Protein AF-A0A0A8K3L0-F1 (afdb_monomer)

Mean predicted aligned error: 3.29 Å

Sequence (70 aa):
MDQMMEAQGVDVLAAIRVDGGLAFIEARAKCRYCQHAGVCRRWLLGDGGRRAADFCPNVAFFRSCPRLDS

Structure (mmCIF, N/CA/C/O backbone):
data_AF-A0A0A8K3L0-F1
#
_entry.id   AF-A0A0A8K3L0-F1
#
loop_
_atom_site.group_PDB
_atom_site.id
_atom_site.type_symbol
_atom_site.label_atom_id
_atom_site.label_alt_id
_atom_site.label_comp_id
_atom_site.label_asym_id
_atom_site.label_entity_id
_atom_site.label_seq_id
_atom_site.pdbx_PDB_ins_code
_atom_site.Cartn_x
_atom_site.Cartn_y
_atom_site.Cartn_z
_atom_site.occupancy
_atom_site.B_iso_or_equiv
_atom_site.auth_seq_id
_atom_site.auth_comp_id
_atom_site.auth_asym_id
_atom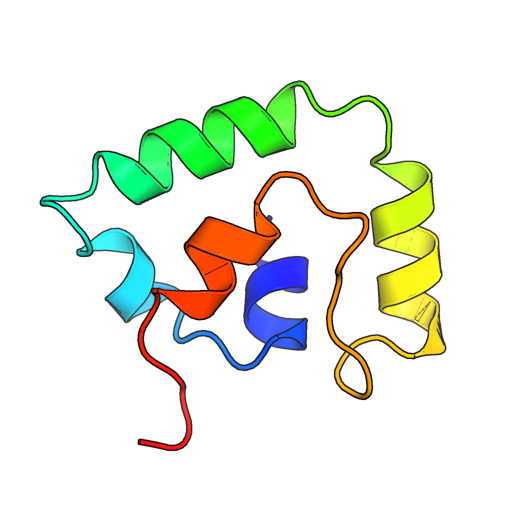_site.auth_atom_id
_atom_site.pdbx_PDB_model_num
ATOM 1 N N . MET A 1 1 ? 5.167 4.777 -1.487 1.00 93.06 1 MET A N 1
ATOM 2 C CA . MET A 1 1 ? 4.084 4.013 -0.838 1.00 93.06 1 MET A CA 1
ATOM 3 C C . MET A 1 1 ? 2.749 4.620 -1.212 1.00 93.06 1 MET A C 1
ATOM 5 O O . MET A 1 1 ? 1.951 3.920 -1.805 1.00 93.06 1 MET A O 1
ATOM 9 N N . ASP A 1 2 ? 2.572 5.912 -0.962 1.00 93.56 2 ASP A N 1
ATOM 10 C CA . ASP A 1 2 ? 1.315 6.649 -1.141 1.00 93.56 2 ASP A CA 1
ATOM 11 C C . ASP A 1 2 ? 0.723 6.468 -2.554 1.00 93.56 2 ASP A C 1
ATOM 13 O O . ASP A 1 2 ? -0.382 5.961 -2.685 1.00 93.56 2 ASP A O 1
ATOM 17 N N . GLN A 1 3 ? 1.521 6.656 -3.613 1.00 93.81 3 GLN A N 1
ATOM 18 C CA . GLN A 1 3 ? 1.079 6.396 -4.997 1.00 93.81 3 GLN A CA 1
ATOM 19 C C . GLN A 1 3 ? 0.616 4.948 -5.253 1.00 93.81 3 GLN A C 1
ATOM 21 O O . GLN A 1 3 ? -0.282 4.717 -6.053 1.00 93.81 3 GLN A O 1
ATOM 26 N N . MET A 1 4 ? 1.220 3.951 -4.589 1.00 95.44 4 MET A N 1
ATOM 27 C CA . MET A 1 4 ? 0.771 2.554 -4.701 1.00 95.44 4 MET A CA 1
ATOM 28 C C . MET A 1 4 ? -0.569 2.344 -3.993 1.00 95.44 4 MET A C 1
ATOM 30 O O . MET A 1 4 ? -1.364 1.541 -4.456 1.00 95.44 4 MET A O 1
ATOM 34 N N . MET A 1 5 ? -0.812 3.040 -2.881 1.00 95.06 5 MET A N 1
ATOM 35 C CA . MET A 1 5 ? -2.077 2.982 -2.145 1.00 95.06 5 MET A CA 1
ATOM 36 C C . MET A 1 5 ? -3.200 3.643 -2.943 1.00 95.06 5 MET A C 1
ATOM 38 O O . MET A 1 5 ? -4.241 3.023 -3.152 1.00 95.06 5 MET A O 1
ATOM 42 N N . GLU A 1 6 ? -2.954 4.842 -3.468 1.00 93.94 6 GLU A N 1
ATOM 43 C CA . GLU A 1 6 ? -3.881 5.559 -4.352 1.00 93.94 6 GLU A CA 1
ATOM 44 C C . GLU A 1 6 ? -4.232 4.711 -5.581 1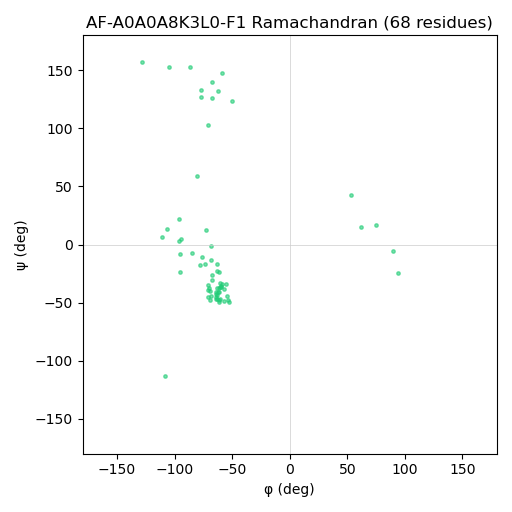.00 93.94 6 GLU A C 1
ATOM 46 O O . GLU A 1 6 ? -5.403 4.471 -5.864 1.00 93.94 6 GLU A O 1
ATOM 51 N N . ALA A 1 7 ? -3.225 4.136 -6.246 1.00 93.88 7 ALA A N 1
ATOM 52 C CA . ALA A 1 7 ? -3.421 3.216 -7.367 1.00 93.88 7 ALA A CA 1
ATOM 53 C C . ALA A 1 7 ? -4.044 1.860 -6.967 1.00 93.88 7 ALA A C 1
ATOM 55 O O . ALA A 1 7 ? -4.245 0.995 -7.816 1.00 93.88 7 ALA A O 1
ATOM 56 N N . GLN A 1 8 ? -4.322 1.613 -5.690 1.00 92.50 8 GLN A N 1
ATOM 57 C CA . GLN A 1 8 ? -5.102 0.463 -5.221 1.00 92.50 8 GLN A CA 1
ATOM 58 C C . GLN A 1 8 ? -6.468 0.887 -4.660 1.00 92.50 8 GLN A C 1
ATOM 60 O O . GLN A 1 8 ? -7.196 0.028 -4.157 1.00 92.50 8 GLN A O 1
ATOM 65 N N . GLY A 1 9 ? -6.837 2.169 -4.785 1.00 93.56 9 GLY A N 1
ATOM 66 C CA . GLY A 1 9 ? -8.101 2.731 -4.302 1.00 93.56 9 GLY A CA 1
ATOM 67 C C . GLY A 1 9 ? -8.154 2.920 -2.787 1.00 93.56 9 GLY A C 1
ATOM 68 O O . GLY A 1 9 ? -9.237 3.038 -2.226 1.00 93.56 9 GLY A O 1
ATOM 69 N N . VAL A 1 10 ? -7.007 2.896 -2.108 1.00 94.56 10 VAL A N 1
ATOM 70 C CA . VAL A 1 10 ? -6.943 3.049 -0.653 1.00 94.56 10 VAL A CA 1
ATOM 71 C C . VAL A 1 10 ? -7.113 4.519 -0.278 1.00 94.56 10 VAL A C 1
ATOM 73 O O . VAL A 1 10 ? -6.411 5.381 -0.811 1.00 94.56 10 VAL A O 1
ATOM 76 N N . ASP A 1 11 ? -7.973 4.796 0.702 1.00 95.00 11 ASP A N 1
ATOM 77 C CA . ASP A 1 11 ? -7.991 6.086 1.389 1.00 95.00 11 ASP A CA 1
ATOM 78 C C . ASP A 1 11 ? -6.744 6.188 2.278 1.00 95.00 11 ASP A C 1
ATOM 80 O O . ASP A 1 11 ? -6.657 5.596 3.358 1.00 95.00 11 ASP A O 1
ATOM 84 N N . VAL A 1 12 ? -5.751 6.944 1.806 1.00 92.62 12 VAL A N 1
ATOM 85 C CA . VAL A 1 12 ? -4.466 7.119 2.493 1.00 92.62 12 VAL A CA 1
ATOM 86 C C . VAL A 1 12 ? -4.648 7.754 3.874 1.00 92.62 12 VAL A C 1
ATOM 88 O O . VAL A 1 12 ? -3.956 7.365 4.817 1.00 92.62 12 VAL A O 1
ATOM 91 N N . LEU A 1 13 ? -5.590 8.688 4.031 1.00 92.44 13 LEU A N 1
ATOM 92 C CA . LEU A 1 13 ? -5.817 9.359 5.311 1.00 92.44 13 LEU A CA 1
ATOM 93 C C . LEU A 1 13 ? -6.445 8.407 6.326 1.00 92.44 13 LEU A C 1
ATOM 95 O O . LEU A 1 13 ? -6.073 8.432 7.502 1.00 92.44 13 LEU A O 1
ATOM 99 N N . ALA A 1 14 ? -7.375 7.558 5.892 1.00 92.19 14 ALA A N 1
ATOM 100 C CA . ALA A 1 14 ? -7.947 6.529 6.752 1.00 92.19 14 ALA A CA 1
ATOM 101 C C . ALA A 1 14 ? -6.944 5.412 7.072 1.00 92.19 14 ALA A C 1
ATOM 103 O O . ALA A 1 14 ? -6.876 4.961 8.217 1.00 92.19 14 ALA A O 1
ATOM 104 N N . ALA A 1 15 ? -6.105 5.026 6.111 1.00 92.75 15 ALA A N 1
ATOM 105 C CA . ALA A 1 15 ? -5.071 4.010 6.293 1.00 92.75 15 ALA A CA 1
ATOM 106 C C . ALA A 1 15 ? -4.041 4.370 7.379 1.00 92.75 15 ALA A C 1
ATOM 108 O O . ALA A 1 15 ? -3.570 3.483 8.088 1.00 92.75 15 ALA A O 1
ATOM 109 N N . ILE A 1 16 ? -3.726 5.659 7.564 1.00 93.19 16 ILE A N 1
ATOM 110 C CA . ILE A 1 16 ? -2.832 6.134 8.640 1.00 93.19 16 ILE A CA 1
ATOM 111 C C . ILE A 1 16 ? -3.389 5.809 10.037 1.00 93.19 16 ILE A C 1
ATOM 113 O O . ILE A 1 16 ? -2.622 5.712 10.991 1.00 93.19 16 ILE A O 1
ATOM 117 N N . ARG A 1 17 ? -4.708 5.627 10.176 1.00 92.06 17 ARG A N 1
ATOM 118 C CA . ARG A 1 17 ? -5.366 5.357 11.465 1.00 92.06 17 ARG A CA 1
ATOM 119 C C . ARG A 1 17 ? -5.592 3.870 11.745 1.00 92.06 17 ARG A C 1
ATOM 121 O O . ARG A 1 17 ? -6.003 3.528 12.852 1.00 92.06 17 ARG A O 1
ATOM 128 N N . VAL A 1 18 ? -5.338 2.990 10.774 1.00 90.19 18 VAL A N 1
ATOM 129 C CA . VAL A 1 18 ? -5.486 1.538 10.949 1.00 90.19 18 VAL A CA 1
ATOM 130 C C . VAL A 1 18 ? -4.523 1.054 12.031 1.00 90.19 18 VAL A C 1
ATOM 132 O O . VAL A 1 18 ? -3.345 1.407 12.008 1.00 90.19 18 VAL A O 1
ATOM 135 N N . ASP A 1 19 ? -5.032 0.249 12.968 1.00 90.75 19 ASP A N 1
ATOM 136 C CA . ASP A 1 19 ? -4.245 -0.342 14.061 1.00 90.75 19 ASP A CA 1
ATOM 137 C C . ASP A 1 19 ? -3.457 0.707 14.875 1.00 90.75 19 ASP A C 1
ATOM 139 O O . ASP A 1 19 ? -2.258 0.588 15.122 1.00 90.75 19 ASP A O 1
ATOM 143 N N . GLY A 1 20 ? -4.105 1.840 15.180 1.00 90.69 20 GLY A N 1
ATOM 144 C CA . GLY A 1 20 ? -3.464 2.958 15.884 1.00 90.69 20 GLY A CA 1
ATOM 145 C C . GLY A 1 20 ? -2.287 3.593 15.126 1.00 90.69 20 GLY A C 1
ATOM 146 O O . GLY A 1 20 ? -1.502 4.326 15.722 1.00 90.69 20 GLY A O 1
ATOM 147 N N . GLY A 1 21 ? -2.146 3.309 13.827 1.00 92.50 21 GLY A N 1
ATOM 148 C CA . GLY A 1 21 ? -1.066 3.779 12.957 1.00 92.50 21 GLY A CA 1
ATOM 149 C C . GLY A 1 21 ? 0.162 2.869 12.897 1.00 92.50 21 GLY A C 1
ATOM 150 O O . GLY A 1 21 ? 1.040 3.101 12.059 1.00 92.50 21 GLY A O 1
ATOM 151 N N . LEU A 1 22 ? 0.226 1.805 13.705 1.00 95.62 22 LEU A N 1
ATOM 152 C CA . LEU A 1 22 ? 1.364 0.883 13.710 1.00 95.62 22 LEU A CA 1
ATOM 153 C C . LEU A 1 22 ? 1.504 0.161 12.364 1.00 95.62 22 LEU A C 1
ATOM 155 O O . LEU A 1 22 ? 2.583 0.166 11.765 1.00 95.62 22 LEU A O 1
ATOM 159 N N . ALA A 1 23 ? 0.394 -0.357 11.831 1.00 95.00 23 ALA A N 1
ATOM 160 C CA . ALA A 1 23 ? 0.366 -1.030 10.535 1.00 95.00 23 ALA A CA 1
ATOM 161 C C . ALA A 1 23 ? 0.883 -0.133 9.392 1.00 95.00 23 ALA A C 1
ATOM 163 O O . ALA A 1 23 ? 1.626 -0.589 8.517 1.00 95.00 23 ALA A O 1
ATOM 164 N N . PHE A 1 24 ? 0.556 1.165 9.421 1.00 95.50 24 PHE A N 1
ATOM 165 C CA . PHE A 1 24 ? 1.051 2.128 8.437 1.00 95.50 24 PHE A CA 1
ATOM 166 C C . PHE A 1 24 ? 2.561 2.365 8.575 1.00 95.50 24 PHE A C 1
ATOM 168 O O . PHE A 1 24 ? 3.274 2.374 7.568 1.00 95.50 24 PHE A O 1
ATOM 175 N N . ILE A 1 25 ? 3.069 2.523 9.803 1.00 96.50 25 ILE A N 1
ATOM 176 C CA . ILE A 1 25 ? 4.506 2.700 10.072 1.00 96.50 25 ILE A CA 1
ATOM 177 C C . ILE A 1 25 ? 5.295 1.485 9.576 1.00 96.50 25 ILE A C 1
ATOM 179 O O . ILE A 1 25 ? 6.288 1.646 8.859 1.00 96.50 25 ILE A O 1
ATOM 183 N N . GLU A 1 26 ? 4.831 0.273 9.886 1.00 96.88 26 GLU A N 1
ATOM 184 C CA . GLU A 1 26 ? 5.459 -0.960 9.413 1.00 96.88 26 GLU A CA 1
ATOM 185 C C . GLU A 1 26 ? 5.456 -1.064 7.889 1.00 96.88 26 GLU A C 1
ATOM 187 O O . GLU A 1 26 ? 6.489 -1.359 7.282 1.00 96.88 26 GLU A O 1
ATOM 192 N N . ALA A 1 27 ? 4.315 -0.805 7.245 1.00 96.81 27 ALA A N 1
ATOM 193 C CA . ALA A 1 27 ? 4.209 -0.823 5.791 1.00 96.81 27 ALA A CA 1
ATOM 194 C C . ALA A 1 27 ? 5.126 0.233 5.148 1.00 96.81 27 ALA A C 1
ATOM 196 O O . ALA A 1 27 ? 5.757 -0.026 4.116 1.00 96.81 27 ALA A O 1
ATOM 197 N N . ARG A 1 28 ? 5.272 1.408 5.766 1.00 96.12 28 ARG A N 1
ATOM 198 C CA . ARG A 1 28 ? 6.163 2.471 5.284 1.00 96.12 28 ARG A CA 1
ATOM 199 C C . ARG A 1 28 ? 7.633 2.090 5.430 1.00 96.12 28 ARG A C 1
ATOM 201 O O . ARG A 1 28 ? 8.398 2.311 4.489 1.00 96.12 28 ARG A O 1
ATOM 208 N N . ALA A 1 29 ? 8.014 1.449 6.534 1.00 97.06 29 ALA A N 1
ATOM 209 C CA . ALA A 1 29 ? 9.345 0.870 6.704 1.00 97.06 29 ALA A CA 1
ATOM 210 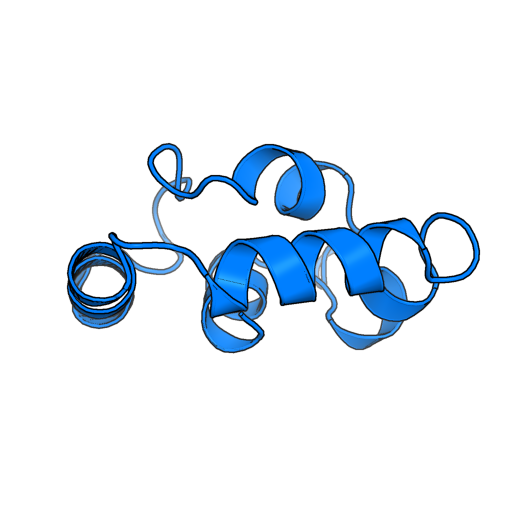C C . ALA A 1 29 ? 9.612 -0.229 5.658 1.00 97.06 29 ALA A C 1
ATOM 212 O O . ALA A 1 29 ? 10.601 -0.146 4.927 1.00 97.06 29 ALA A O 1
ATOM 213 N N . LYS A 1 30 ? 8.690 -1.189 5.489 1.00 96.44 30 LYS A N 1
ATOM 214 C CA . LYS A 1 30 ? 8.765 -2.242 4.454 1.00 96.44 30 LYS A CA 1
ATOM 215 C C . LYS A 1 30 ? 8.924 -1.648 3.052 1.00 96.44 30 LYS A C 1
ATOM 217 O O . LYS A 1 30 ? 9.779 -2.088 2.289 1.00 96.44 30 LYS A O 1
ATOM 222 N N . CYS A 1 31 ? 8.156 -0.608 2.716 1.00 97.00 31 CYS A N 1
ATOM 223 C CA . CYS A 1 31 ? 8.264 0.076 1.426 1.00 97.00 31 CYS A CA 1
ATOM 224 C C . CYS A 1 31 ? 9.627 0.753 1.244 1.00 97.00 31 CYS A C 1
ATOM 226 O O . CYS A 1 31 ? 10.177 0.708 0.145 1.00 97.00 31 CYS A O 1
ATOM 228 N N . ARG A 1 32 ? 10.159 1.391 2.294 1.00 96.00 32 ARG A N 1
ATOM 229 C CA . ARG A 1 32 ? 11.441 2.108 2.255 1.00 96.00 32 ARG A CA 1
ATOM 230 C C . ARG A 1 32 ? 12.619 1.177 1.970 1.00 96.00 32 ARG A C 1
ATOM 232 O O . ARG A 1 32 ? 13.524 1.575 1.246 1.00 96.00 32 ARG A O 1
ATOM 239 N N . TYR A 1 33 ? 12.594 -0.038 2.514 1.00 95.62 33 TYR A N 1
ATOM 240 C CA . TYR A 1 33 ? 13.655 -1.036 2.336 1.00 95.62 33 TYR A CA 1
ATOM 241 C C . TYR A 1 33 ? 13.372 -2.048 1.213 1.00 95.62 33 TYR A C 1
ATOM 243 O O . TYR A 1 33 ? 14.158 -2.968 0.989 1.00 95.62 33 TYR A O 1
ATOM 251 N N . CYS A 1 34 ? 12.261 -1.900 0.487 1.00 96.00 34 CYS A N 1
ATOM 252 C CA . CYS A 1 34 ? 11.896 -2.807 -0.593 1.00 96.00 34 CYS A CA 1
ATOM 253 C C . CYS A 1 34 ? 12.866 -2.689 -1.779 1.00 96.00 34 CYS A C 1
ATOM 255 O O . CYS A 1 34 ? 13.025 -1.621 -2.369 1.00 96.00 34 CYS A O 1
ATOM 257 N N . GLN A 1 35 ? 13.440 -3.818 -2.198 1.00 94.50 35 GLN A N 1
ATOM 258 C CA . GLN A 1 35 ? 14.362 -3.886 -3.341 1.00 94.50 35 GLN A CA 1
ATOM 259 C C . GLN A 1 35 ? 13.645 -3.802 -4.703 1.00 94.50 35 GLN A C 1
ATOM 261 O O . GLN A 1 35 ? 14.272 -3.592 -5.738 1.00 94.50 35 GLN A O 1
ATOM 266 N N . HIS A 1 36 ? 12.313 -3.907 -4.722 1.00 91.94 36 HIS A N 1
ATOM 267 C CA . HIS A 1 36 ? 11.500 -3.953 -5.942 1.00 91.94 36 HIS A CA 1
ATOM 268 C C . HIS A 1 36 ? 10.913 -2.591 -6.349 1.00 91.94 36 HIS A C 1
ATOM 270 O O . HIS A 1 36 ? 9.938 -2.538 -7.101 1.00 91.94 36 HIS A O 1
ATOM 276 N N . ALA A 1 37 ? 11.492 -1.472 -5.900 1.00 90.88 37 ALA A N 1
ATOM 277 C CA . ALA A 1 37 ? 10.981 -0.128 -6.202 1.00 90.88 37 ALA A CA 1
ATOM 278 C C . ALA A 1 37 ? 10.829 0.147 -7.717 1.00 90.88 37 ALA A C 1
ATOM 280 O O . ALA A 1 37 ? 9.876 0.803 -8.142 1.00 90.88 37 ALA A O 1
ATOM 281 N N . GLY A 1 38 ? 11.719 -0.408 -8.550 1.00 93.88 38 GLY A N 1
ATOM 282 C CA . GLY A 1 38 ? 11.615 -0.316 -10.012 1.00 93.88 38 GLY A CA 1
ATOM 283 C C . GLY A 1 38 ? 10.416 -1.075 -10.600 1.00 93.88 38 GLY A C 1
ATOM 284 O O . GLY A 1 38 ? 9.852 -0.650 -11.608 1.00 93.88 38 GLY A O 1
ATOM 285 N N . VAL A 1 39 ? 9.982 -2.169 -9.965 1.00 94.81 39 VAL A N 1
ATOM 286 C CA . VAL A 1 39 ? 8.761 -2.900 -10.350 1.00 94.81 39 VAL A CA 1
ATOM 287 C C . VAL A 1 39 ? 7.529 -2.072 -9.993 1.00 94.81 39 VAL A C 1
ATOM 289 O O . VAL A 1 39 ? 6.678 -1.878 -10.856 1.00 94.81 39 VAL A O 1
ATOM 292 N N . CYS A 1 40 ? 7.490 -1.489 -8.786 1.00 94.75 40 CYS A N 1
ATOM 293 C CA . CYS A 1 40 ? 6.427 -0.566 -8.374 1.00 94.75 40 CYS A CA 1
ATOM 294 C C . CYS A 1 40 ? 6.258 0.578 -9.380 1.00 94.75 40 CYS A C 1
ATOM 296 O O . CYS A 1 40 ? 5.147 0.851 -9.819 1.00 94.75 40 CYS A O 1
ATOM 298 N N . ARG A 1 41 ? 7.365 1.210 -9.797 1.00 93.62 41 ARG A N 1
ATOM 299 C CA . ARG A 1 41 ? 7.330 2.314 -10.766 1.00 93.62 41 ARG A CA 1
ATOM 300 C C . ARG A 1 41 ? 6.789 1.877 -12.128 1.00 93.62 41 ARG A C 1
ATOM 302 O O . ARG A 1 41 ? 5.937 2.563 -12.676 1.00 93.62 41 ARG A O 1
ATOM 309 N N . ARG A 1 42 ? 7.267 0.754 -12.674 1.00 94.25 42 ARG A N 1
ATOM 310 C CA . ARG A 1 42 ? 6.774 0.239 -13.966 1.00 94.25 42 ARG A CA 1
ATOM 311 C C . ARG A 1 42 ? 5.294 -0.114 -13.907 1.00 94.25 42 ARG A C 1
ATOM 313 O O . ARG A 1 42 ? 4.567 0.191 -14.841 1.00 94.25 42 ARG A O 1
ATOM 320 N N . TRP A 1 43 ? 4.862 -0.720 -12.807 1.00 94.50 43 TRP A N 1
ATOM 321 C CA . TRP A 1 43 ? 3.460 -1.044 -12.594 1.00 94.50 43 TRP A CA 1
ATOM 322 C C . TRP A 1 43 ? 2.595 0.223 -12.502 1.00 94.50 43 TRP A C 1
ATOM 324 O O . TRP A 1 43 ? 1.594 0.305 -13.203 1.00 94.50 43 TRP A O 1
ATOM 334 N N . LEU A 1 44 ? 3.023 1.245 -11.747 1.00 93.88 44 LEU A N 1
ATOM 335 C CA . LEU A 1 44 ? 2.325 2.538 -11.650 1.00 93.88 44 LEU A CA 1
ATOM 336 C C . LEU A 1 44 ? 2.186 3.257 -12.999 1.00 93.88 44 LEU A C 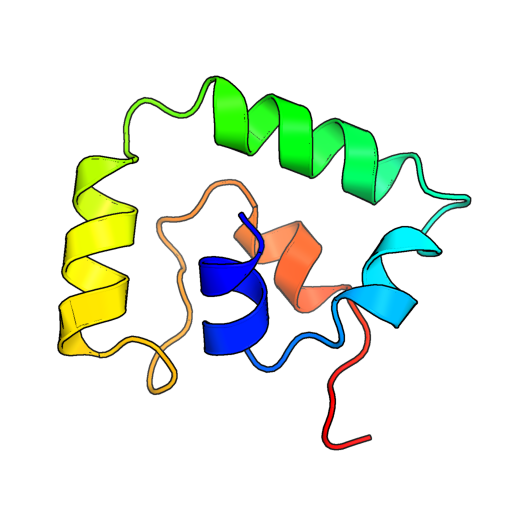1
ATOM 338 O O . LEU A 1 44 ? 1.180 3.913 -13.231 1.00 93.88 44 LEU A O 1
ATOM 342 N N . LEU A 1 45 ? 3.190 3.148 -13.874 1.00 92.25 45 LEU A N 1
ATOM 343 C CA . LEU A 1 45 ? 3.169 3.758 -15.209 1.00 92.25 45 LEU A CA 1
ATOM 344 C C . LEU A 1 45 ? 2.317 2.981 -16.228 1.00 92.25 45 LEU A C 1
ATOM 346 O O . LEU A 1 45 ? 2.001 3.526 -17.281 1.00 92.25 45 LEU A O 1
ATOM 350 N N . GLY A 1 46 ? 2.004 1.712 -15.952 1.00 88.19 46 GLY A N 1
ATOM 351 C CA . GLY A 1 46 ? 1.237 0.832 -16.833 1.00 88.19 46 GLY A CA 1
ATOM 352 C C . GLY A 1 46 ? -0.171 0.571 -16.298 1.00 88.19 46 GLY A C 1
ATOM 353 O O . GLY A 1 46 ? -0.996 1.473 -16.222 1.00 88.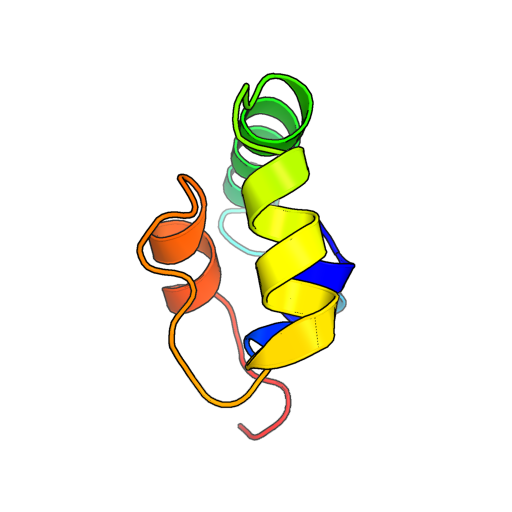19 46 GLY A O 1
ATOM 354 N N . ASP A 1 47 ? -0.432 -0.679 -15.905 1.00 77.12 47 ASP A N 1
ATOM 355 C CA . ASP A 1 47 ? -1.726 -1.164 -15.390 1.00 77.12 47 ASP A CA 1
ATOM 356 C C . ASP A 1 47 ? -2.067 -0.679 -13.961 1.00 77.12 47 ASP A C 1
ATOM 358 O O . ASP A 1 47 ? -2.978 -1.224 -13.324 1.00 77.12 47 ASP A O 1
ATOM 362 N N . GLY A 1 48 ? -1.341 0.305 -13.420 1.00 68.75 48 GLY A N 1
ATOM 363 C CA . GLY A 1 48 ? -1.598 0.885 -12.102 1.00 68.75 48 GLY A CA 1
ATOM 364 C C . GLY A 1 48 ? -3.070 1.283 -11.967 1.00 68.75 48 GLY A C 1
ATOM 365 O O . GLY A 1 48 ? -3.600 1.993 -12.816 1.00 68.75 48 GLY A O 1
ATOM 366 N N . GLY A 1 49 ? -3.767 0.769 -10.951 1.00 70.06 49 GLY A N 1
ATOM 367 C CA . GLY A 1 49 ? -5.212 0.991 -10.781 1.00 70.06 49 GLY A CA 1
ATOM 368 C C . GLY A 1 49 ? -6.127 -0.078 -11.377 1.00 70.06 49 GLY A C 1
ATOM 369 O O . GLY A 1 49 ? -7.239 -0.245 -10.887 1.00 70.06 49 GLY A O 1
ATOM 370 N N . ARG A 1 50 ? -5.688 -0.844 -12.386 1.0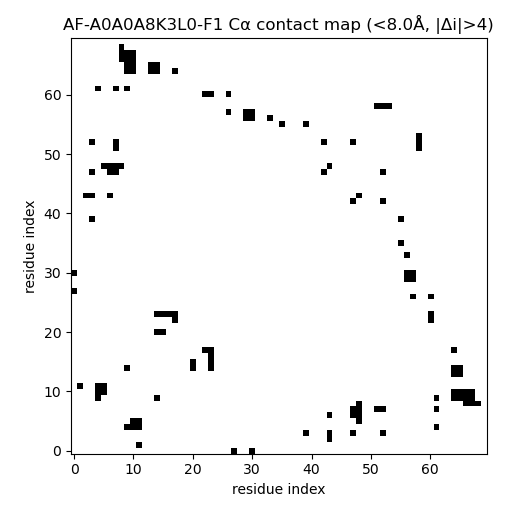0 79.44 50 ARG A N 1
ATOM 371 C CA . ARG A 1 50 ? -6.529 -1.868 -13.047 1.00 79.44 50 ARG A CA 1
ATOM 372 C C . ARG A 1 50 ? -6.341 -3.276 -12.494 1.00 79.44 50 ARG A C 1
ATOM 374 O O . ARG A 1 50 ? -7.216 -4.121 -12.659 1.00 79.44 50 ARG A O 1
ATOM 381 N N . ARG A 1 51 ? -5.191 -3.553 -11.877 1.00 82.94 51 ARG A N 1
ATOM 382 C CA . ARG A 1 51 ? -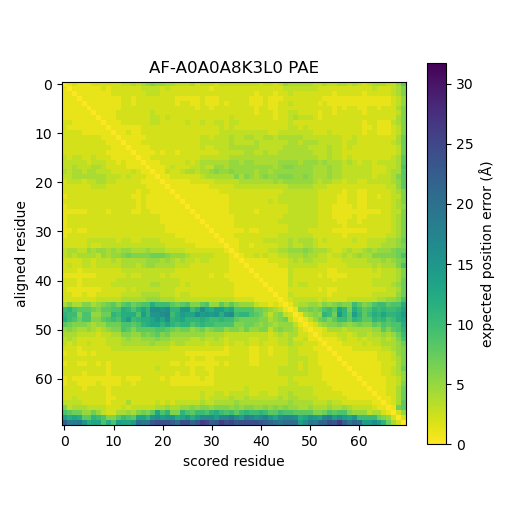4.848 -4.867 -11.310 1.00 82.94 51 ARG A CA 1
ATOM 383 C C . ARG A 1 51 ? -4.396 -4.739 -9.865 1.00 82.94 51 ARG A C 1
ATOM 385 O O . ARG A 1 51 ? -3.939 -3.682 -9.444 1.00 82.94 51 ARG A O 1
ATOM 392 N N . ALA A 1 52 ? -4.505 -5.818 -9.099 1.00 85.31 52 ALA A N 1
ATOM 393 C CA . ALA A 1 52 ? -3.913 -5.859 -7.770 1.00 85.31 52 ALA A CA 1
ATOM 394 C C . ALA A 1 52 ? -2.378 -5.838 -7.879 1.00 85.31 52 ALA A C 1
ATOM 396 O O . ALA A 1 52 ? -1.791 -6.473 -8.760 1.00 85.31 52 ALA A O 1
ATOM 397 N N . ALA A 1 53 ? -1.716 -5.102 -6.988 1.00 90.94 53 ALA A N 1
ATOM 398 C CA . ALA A 1 53 ? -0.259 -5.051 -6.920 1.00 90.94 53 ALA A CA 1
ATOM 399 C C . ALA A 1 53 ? 0.298 -6.272 -6.161 1.00 90.94 53 ALA A C 1
ATOM 401 O O . ALA A 1 53 ? 0.971 -6.111 -5.147 1.00 90.94 53 ALA A O 1
ATOM 402 N N . ASP A 1 54 ? 0.021 -7.492 -6.628 1.00 91.69 54 ASP A N 1
ATOM 403 C CA . ASP A 1 54 ? 0.301 -8.741 -5.888 1.00 91.69 54 ASP A CA 1
ATOM 404 C C . ASP A 1 54 ? 1.791 -8.996 -5.616 1.00 91.69 54 ASP A C 1
ATOM 406 O O . ASP A 1 54 ? 2.148 -9.677 -4.660 1.00 91.69 54 ASP A O 1
ATOM 410 N N . PHE A 1 55 ? 2.676 -8.398 -6.415 1.00 92.19 55 PHE A N 1
ATOM 411 C CA . PHE A 1 55 ? 4.122 -8.419 -6.180 1.00 92.19 55 PHE A CA 1
ATOM 412 C C . PHE A 1 55 ? 4.558 -7.503 -5.021 1.00 92.19 55 PHE A C 1
ATOM 414 O O . PHE A 1 55 ? 5.699 -7.577 -4.561 1.00 92.19 55 PHE A O 1
ATOM 421 N N . CYS A 1 56 ? 3.704 -6.565 -4.599 1.00 95.50 56 CYS A N 1
ATOM 422 C CA . CYS A 1 56 ? 4.043 -5.576 -3.590 1.00 95.50 56 CYS A CA 1
ATOM 423 C C . CYS A 1 56 ? 4.010 -6.224 -2.198 1.00 95.50 56 CYS A C 1
ATOM 425 O O . CYS A 1 56 ? 2.967 -6.738 -1.797 1.00 95.50 56 CYS A O 1
ATOM 427 N N . PRO A 1 57 ? 5.081 -6.118 -1.389 1.00 95.56 57 PRO A N 1
ATOM 428 C CA . PRO A 1 57 ? 5.093 -6.685 -0.038 1.00 95.56 57 PRO A CA 1
ATOM 429 C C . PRO A 1 57 ? 4.055 -6.044 0.900 1.00 95.56 57 PRO A C 1
ATOM 431 O O . PRO A 1 57 ? 3.724 -6.612 1.935 1.00 95.56 57 PRO A O 1
ATOM 434 N N . ASN A 1 58 ? 3.522 -4.874 0.536 1.00 96.31 58 ASN A N 1
ATOM 435 C CA . ASN A 1 58 ? 2.475 -4.186 1.285 1.00 96.31 58 ASN A CA 1
ATOM 436 C C . ASN A 1 58 ? 1.057 -4.495 0.776 1.00 96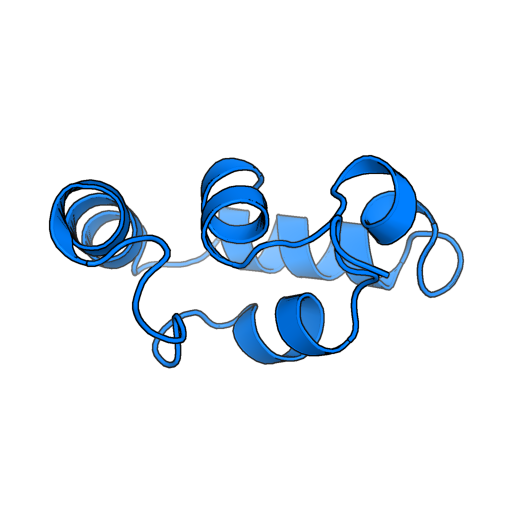.31 58 ASN A C 1
ATOM 438 O O . ASN A 1 58 ? 0.108 -3.902 1.281 1.00 96.31 58 ASN A O 1
ATOM 442 N N . VAL A 1 59 ? 0.873 -5.402 -0.192 1.00 94.69 59 VAL A N 1
ATOM 443 C CA . VAL A 1 59 ? -0.453 -5.665 -0.783 1.00 94.69 59 VAL A CA 1
ATOM 444 C C . VAL A 1 59 ? -1.478 -6.128 0.254 1.00 94.69 59 VAL A C 1
ATOM 446 O O . VAL A 1 59 ? -2.632 -5.711 0.204 1.00 94.69 59 VAL A O 1
ATOM 449 N N . ALA A 1 60 ? -1.058 -6.928 1.237 1.00 93.94 60 ALA A N 1
ATOM 450 C CA . ALA A 1 60 ? -1.928 -7.358 2.328 1.00 93.94 60 AL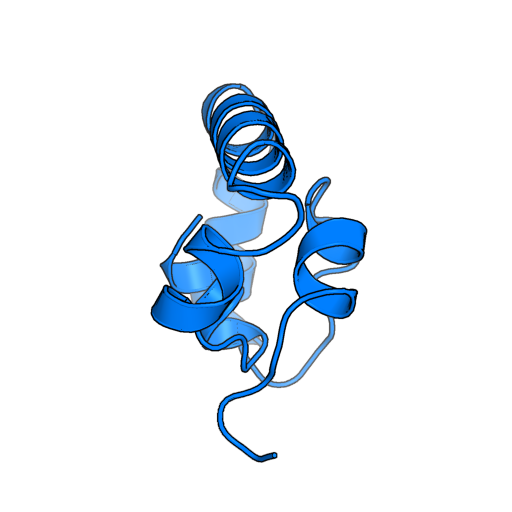A A CA 1
ATOM 451 C C . ALA A 1 60 ? -2.407 -6.167 3.174 1.00 93.94 60 ALA A C 1
ATOM 453 O O . ALA A 1 60 ? -3.595 -6.063 3.458 1.00 93.94 60 ALA A O 1
ATOM 454 N N . PHE A 1 61 ? -1.504 -5.231 3.490 1.00 95.06 61 PHE A N 1
ATOM 455 C CA . PHE A 1 61 ? -1.852 -3.990 4.183 1.00 95.06 61 PHE A CA 1
ATOM 456 C C . PHE A 1 61 ? -2.790 -3.115 3.342 1.00 95.06 61 PHE A C 1
ATOM 458 O O . PHE A 1 61 ? -3.772 -2.595 3.856 1.00 95.06 61 PHE A O 1
ATOM 465 N N . PHE A 1 62 ? -2.553 -2.980 2.034 1.00 94.56 62 PHE A N 1
ATOM 466 C CA . PHE A 1 62 ? -3.441 -2.194 1.169 1.00 94.56 62 PHE A CA 1
ATOM 467 C C . PHE A 1 62 ? -4.860 -2.772 1.133 1.00 94.56 62 PHE A C 1
ATOM 469 O O . PHE A 1 62 ? -5.828 -2.023 1.201 1.00 94.56 62 PHE A O 1
ATOM 476 N N . ARG A 1 63 ? -4.988 -4.103 1.083 1.00 92.44 63 ARG A N 1
ATOM 477 C CA . ARG A 1 63 ? -6.286 -4.797 1.094 1.00 92.44 63 ARG A CA 1
ATOM 478 C C . ARG A 1 63 ? -7.036 -4.664 2.419 1.00 92.44 63 ARG A C 1
ATOM 480 O O . ARG A 1 63 ? -8.257 -4.756 2.409 1.00 92.44 63 ARG A O 1
ATOM 487 N N . SER A 1 64 ? -6.333 -4.464 3.533 1.00 92.50 64 SER A N 1
ATOM 488 C CA . SER A 1 64 ? -6.959 -4.250 4.842 1.00 92.50 64 SER A CA 1
ATOM 489 C C . SER A 1 64 ? -7.351 -2.793 5.099 1.00 92.50 64 SER A C 1
ATOM 491 O O . SER A 1 64 ? -7.952 -2.508 6.132 1.00 92.50 64 SER A O 1
ATOM 493 N N . CYS A 1 65 ? -6.972 -1.857 4.223 1.00 94.50 65 CYS A N 1
ATOM 494 C CA . CYS A 1 65 ? -7.260 -0.439 4.411 1.00 94.50 65 CYS A CA 1
ATOM 495 C C . CYS A 1 65 ? -8.639 -0.043 3.857 1.00 94.50 65 CYS A C 1
ATOM 497 O O . CYS A 1 65 ? -9.107 -0.646 2.887 1.00 94.50 65 CYS A O 1
ATOM 499 N N . PRO A 1 66 ? -9.261 1.014 4.413 1.00 92.19 66 PRO A N 1
ATOM 500 C CA . PRO A 1 66 ? -10.471 1.605 3.848 1.00 92.19 66 PRO A CA 1
ATOM 501 C C . PRO A 1 66 ? -10.256 2.089 2.409 1.00 92.19 66 PRO A C 1
ATOM 503 O O . PRO A 1 66 ? -9.155 2.518 2.047 1.00 92.19 66 PRO A O 1
ATOM 506 N N . ARG A 1 67 ? -11.312 2.020 1.595 1.00 91.44 67 ARG A N 1
ATOM 507 C CA . ARG A 1 67 ? -11.302 2.433 0.186 1.00 91.44 67 ARG A CA 1
ATOM 508 C C . ARG A 1 67 ? -12.032 3.762 0.017 1.00 91.44 67 ARG A C 1
ATOM 510 O O . ARG A 1 67 ? -12.924 4.067 0.801 1.00 91.44 67 ARG A O 1
ATOM 517 N N . LEU A 1 68 ? -11.659 4.531 -1.003 1.00 79.56 68 LEU A N 1
ATOM 518 C CA . LEU A 1 68 ? -12.270 5.838 -1.304 1.00 79.56 68 LEU A CA 1
ATOM 519 C C . LEU A 1 68 ? -13.728 5.733 -1.801 1.00 79.56 68 LEU A C 1
ATOM 521 O O . LEU A 1 68 ? -14.434 6.732 -1.876 1.00 79.56 68 LEU A O 1
ATOM 525 N N . ASP A 1 69 ? -14.152 4.524 -2.152 1.00 68.00 69 ASP A N 1
ATOM 526 C CA . ASP A 1 69 ? -15.420 4.157 -2.777 1.00 68.00 69 ASP A CA 1
ATOM 527 C C . ASP A 1 69 ? -16.401 3.448 -1.809 1.00 68.00 69 ASP A C 1
ATOM 529 O O . ASP A 1 69 ? -17.386 2.860 -2.253 1.00 68.00 69 ASP A O 1
ATOM 533 N N . SER A 1 70 ? -16.140 3.492 -0.493 1.00 51.50 70 SER A N 1
ATOM 534 C CA . SER A 1 70 ? -17.021 2.962 0.573 1.00 51.50 70 SER A CA 1
ATOM 535 C C . SER A 1 70 ? -17.825 4.042 1.292 1.00 51.50 70 SER A C 1
ATOM 537 O O . SER A 1 70 ? -17.256 5.122 1.558 1.00 51.50 70 SER A O 1
#

Foldseek 3Di:
DVLLLVLLQFPPVQLCPPPPNPLVVVLVVCVVPDPCVVVVVVCSVPCRNVDQPVVRPCSVSSVPGDGPVD

Secondary structure (DSSP, 8-state):
-HHHHHTTTB-HHHHTTGGGGHHHHHHHHHHHT-TTHHHHHHHHHTTTTTS--TTSTTHHHHHHS-BTT-

Radius of gyration: 11.34 Å; Cα contacts (8 Å, |Δi|>4): 67; chains: 1; bounding box: 31×18×33 Å

Organism: NCBI:txid1384459

Solvent-accessible surface area (backbone atoms only — not comparable to full-atom values): 4133 Å² total; per-residue (Å²): 103,68,71,62,34,52,34,68,45,28,29,64,78,57,30,49,55,40,76,85,24,51,59,40,54,52,43,50,51,52,55,73,71,44,89,55,56,69,56,54,52,55,40,59,75,57,62,46,57,79,53,82,59,78,89,43,94,49,40,68,60,52,71,72,34,52,47,75,89,114

pLDDT: mean 91.26, std 7.83, range [51.5, 97.06]

InterPro domains:
  IPR045601 Domain of unknown function DUF6455 [PF20056] (1-64)